Protein AF-A0A9E8A2M7-F1 (afdb_monomer_lite)

Radius of gyration: 14.5 Å; chains: 1; bounding box: 37×36×37 Å

Secondary structure (DSSP, 8-state):
-EEEEHHHHHHHHHHS-TGGGTS----S-TTS---HHHHHHHHHTS-HHHHHHHHHTT-EEETTEEEE-GGGHHHHHHHHHHHHHHHHTT--SSHHHHHT--SHHHIIIIIIHHHHHHHHHHHHHGGGG--

Structure (mmCIF, N/CA/C/O backbone):
data_AF-A0A9E8A2M7-F1
#
_entry.id   AF-A0A9E8A2M7-F1
#
loop_
_atom_site.group_PDB
_atom_site.id
_atom_site.type_symbol
_atom_site.label_atom_id
_atom_site.label_alt_id
_atom_site.label_comp_id
_atom_site.label_asym_id
_atom_site.label_entity_id
_atom_site.label_seq_id
_atom_site.pdbx_PDB_ins_code
_atom_site.Cartn_x
_atom_site.Cartn_y
_atom_site.Cartn_z
_atom_site.occupancy
_atom_site.B_iso_or_equiv
_atom_site.auth_seq_id
_atom_site.auth_comp_id
_atom_site.auth_asym_id
_atom_site.auth_atom_id
_atom_site.pdbx_PDB_model_num
ATOM 1 N N . MET A 1 1 ? 10.379 -9.692 5.056 1.00 87.12 1 MET A N 1
ATOM 2 C CA . MET A 1 1 ? 10.577 -8.309 4.569 1.00 87.12 1 MET A CA 1
ATOM 3 C C . MET A 1 1 ? 11.466 -8.282 3.327 1.00 87.12 1 MET A C 1
ATOM 5 O O . MET A 1 1 ? 12.516 -8.915 3.317 1.00 87.12 1 MET A O 1
ATOM 9 N N . THR A 1 2 ? 11.025 -7.567 2.294 1.00 96.19 2 THR A N 1
ATOM 10 C CA . THR A 1 2 ? 11.632 -7.445 0.962 1.00 96.19 2 THR A CA 1
ATOM 11 C C . THR A 1 2 ? 11.792 -5.966 0.626 1.00 96.19 2 THR A C 1
ATOM 13 O O . THR A 1 2 ? 10.872 -5.186 0.864 1.00 96.19 2 THR A O 1
ATOM 16 N N . PHE A 1 3 ? 12.937 -5.595 0.052 1.00 97.44 3 PHE A N 1
ATOM 17 C CA . PHE A 1 3 ? 13.189 -4.257 -0.481 1.00 97.44 3 PHE A CA 1
ATOM 18 C C . PHE A 1 3 ? 13.299 -4.313 -2.006 1.00 97.44 3 PHE A C 1
ATOM 20 O O . PHE A 1 3 ? 14.011 -5.165 -2.542 1.00 97.44 3 PHE A O 1
ATOM 27 N N . VAL A 1 4 ? 12.617 -3.397 -2.693 1.00 97.75 4 VAL A N 1
ATOM 28 C CA . VAL A 1 4 ? 12.681 -3.244 -4.150 1.00 97.75 4 VAL A CA 1
ATOM 29 C C . VAL A 1 4 ? 13.074 -1.803 -4.494 1.00 97.75 4 VAL A C 1
ATOM 31 O O . VAL A 1 4 ? 12.303 -0.885 -4.203 1.00 97.75 4 VAL A O 1
ATOM 34 N N . PRO A 1 5 ? 14.235 -1.587 -5.142 1.00 97.75 5 PRO A N 1
ATOM 35 C CA . PRO A 1 5 ? 14.656 -0.262 -5.592 1.00 97.75 5 PRO A CA 1
ATOM 36 C C . PRO A 1 5 ? 13.697 0.349 -6.624 1.00 97.75 5 PRO A C 1
ATOM 38 O O . PRO A 1 5 ? 13.129 -0.381 -7.435 1.00 97.75 5 PRO A O 1
ATOM 41 N N . ILE A 1 6 ? 13.592 1.681 -6.685 1.00 96.81 6 ILE A N 1
ATOM 42 C CA . ILE A 1 6 ? 12.702 2.409 -7.622 1.00 96.81 6 ILE A CA 1
ATOM 43 C C . ILE A 1 6 ? 12.851 1.944 -9.079 1.00 96.81 6 ILE A C 1
ATOM 45 O O . ILE A 1 6 ? 11.850 1.740 -9.772 1.00 96.81 6 ILE A O 1
ATOM 49 N N . LEU A 1 7 ? 14.088 1.763 -9.554 1.00 96.75 7 LEU A N 1
ATOM 50 C CA . LEU A 1 7 ? 14.355 1.333 -10.932 1.00 96.75 7 LEU A CA 1
ATOM 51 C C . LEU A 1 7 ? 13.834 -0.084 -11.201 1.00 96.75 7 LEU A C 1
ATOM 53 O O . LEU A 1 7 ? 13.224 -0.334 -12.243 1.00 96.75 7 LEU A O 1
ATOM 57 N N . GLN A 1 8 ? 14.033 -0.993 -10.244 1.00 97.38 8 GLN A N 1
ATOM 58 C CA . GLN A 1 8 ? 13.522 -2.357 -10.335 1.00 97.38 8 GLN A CA 1
ATOM 59 C C . GLN A 1 8 ? 11.994 -2.357 -10.271 1.00 97.38 8 GLN A C 1
ATOM 61 O O . GLN A 1 8 ? 11.356 -2.946 -11.133 1.00 97.38 8 GLN A O 1
ATOM 66 N N . LEU A 1 9 ? 11.405 -1.609 -9.334 1.00 96.44 9 LEU A N 1
ATOM 67 C CA . LEU A 1 9 ? 9.956 -1.499 -9.185 1.00 96.44 9 LEU A CA 1
ATOM 68 C C . LEU A 1 9 ? 9.296 -0.936 -10.450 1.00 96.44 9 LEU A C 1
ATOM 70 O O . LEU A 1 9 ? 8.273 -1.447 -10.891 1.00 96.44 9 LEU A O 1
ATOM 74 N N . THR A 1 10 ? 9.901 0.078 -11.070 1.00 95.56 10 THR A N 1
ATOM 75 C CA . THR A 1 10 ? 9.438 0.633 -12.351 1.00 95.56 10 THR A CA 1
ATOM 76 C C . THR A 1 10 ? 9.500 -0.406 -13.464 1.00 95.56 10 THR A C 1
ATOM 78 O O . THR A 1 10 ? 8.567 -0.522 -14.254 1.00 95.56 10 THR A O 1
ATOM 81 N N . THR A 1 11 ? 10.588 -1.172 -13.525 1.00 95.81 11 THR A N 1
ATOM 82 C CA . THR A 1 11 ? 10.750 -2.243 -14.514 1.00 95.81 11 THR A CA 1
ATOM 83 C C . THR A 1 11 ? 9.694 -3.327 -14.321 1.00 95.81 11 THR A C 1
ATOM 85 O O . THR A 1 11 ? 9.032 -3.706 -15.283 1.00 95.81 11 THR A O 1
ATOM 88 N N . ASP A 1 12 ? 9.481 -3.767 -13.081 1.00 94.94 12 ASP A N 1
ATOM 89 C CA . ASP A 1 12 ? 8.501 -4.797 -12.743 1.00 94.94 12 ASP A CA 1
ATOM 90 C C . ASP A 1 12 ? 7.070 -4.330 -13.036 1.00 94.94 12 ASP A C 1
ATOM 92 O O . ASP A 1 12 ? 6.302 -5.081 -13.635 1.00 94.94 12 ASP A O 1
ATOM 96 N N . ILE A 1 13 ? 6.729 -3.078 -12.705 1.00 93.38 13 ILE A N 1
ATOM 97 C CA . ILE A 1 13 ? 5.437 -2.461 -13.044 1.00 93.38 13 ILE A CA 1
ATOM 98 C C . ILE A 1 13 ? 5.224 -2.444 -14.554 1.00 93.38 13 ILE A C 1
ATOM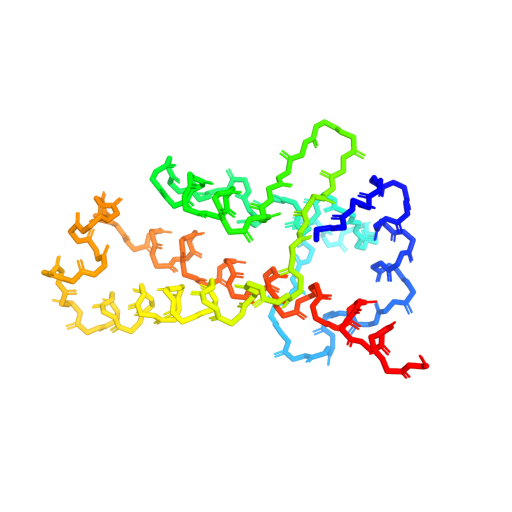 100 O O . ILE A 1 13 ? 4.171 -2.856 -15.016 1.00 93.38 13 ILE A O 1
ATOM 104 N N . ARG A 1 14 ? 6.214 -2.003 -15.335 1.00 91.62 14 ARG A N 1
ATOM 105 C CA . ARG A 1 14 ? 6.095 -1.920 -16.801 1.00 91.62 14 ARG A CA 1
ATOM 106 C C . ARG A 1 14 ? 6.058 -3.286 -17.480 1.00 91.62 14 ARG A C 1
ATOM 108 O O . ARG A 1 14 ? 5.541 -3.394 -18.587 1.00 91.62 14 ARG A O 1
ATOM 115 N N . ALA A 1 15 ? 6.617 -4.309 -16.841 1.00 92.12 15 ALA A N 1
ATOM 116 C CA . ALA A 1 15 ? 6.539 -5.686 -17.311 1.00 92.12 15 ALA A CA 1
ATOM 117 C C . ALA A 1 15 ? 5.167 -6.335 -17.042 1.00 92.12 15 ALA A C 1
ATOM 119 O O . ALA A 1 15 ? 4.887 -7.392 -17.605 1.00 92.12 15 ALA A O 1
ATOM 120 N N . HIS A 1 16 ? 4.320 -5.722 -16.207 1.00 87.75 16 HIS A N 1
ATOM 121 C CA . HIS A 1 16 ? 2.985 -6.213 -15.871 1.00 87.75 16 HIS A CA 1
ATOM 122 C C . HIS A 1 16 ? 1.893 -5.275 -16.392 1.00 87.75 16 HIS A C 1
ATOM 124 O O . HIS A 1 16 ? 2.021 -4.055 -16.380 1.00 87.75 16 HIS A O 1
ATOM 130 N N . ASP A 1 17 ? 0.758 -5.842 -16.790 1.00 83.31 17 ASP A N 1
ATOM 131 C CA . ASP A 1 17 ? -0.405 -5.064 -17.220 1.00 83.31 17 ASP A CA 1
ATOM 132 C C . ASP A 1 17 ? -1.310 -4.709 -16.026 1.00 83.31 17 ASP A C 1
ATOM 134 O O . ASP A 1 17 ? -2.449 -5.165 -15.909 1.00 83.31 17 ASP A O 1
ATOM 138 N N . LEU A 1 18 ? -0.763 -3.939 -15.077 1.00 85.25 18 LEU A N 1
ATOM 139 C CA . LEU A 1 18 ? -1.460 -3.583 -13.834 1.00 85.25 18 LEU A CA 1
ATOM 140 C C . LEU A 1 18 ? -2.811 -2.863 -14.046 1.00 85.25 18 LEU A C 1
ATOM 142 O O . LEU A 1 18 ? -3.745 -3.192 -13.311 1.00 85.25 18 LEU A O 1
ATOM 146 N N . PRO A 1 19 ? -2.984 -1.946 -15.023 1.00 82.12 19 PRO A N 1
ATOM 147 C CA . PRO A 1 19 ? -4.281 -1.312 -15.282 1.00 82.12 19 PRO A CA 1
ATOM 148 C C . PRO A 1 19 ? -5.381 -2.308 -15.643 1.00 82.12 19 PRO A C 1
ATOM 150 O O . PRO A 1 19 ? -6.515 -2.173 -15.187 1.00 82.12 19 PRO A O 1
ATOM 153 N N . ASN A 1 20 ? -5.044 -3.337 -16.424 1.00 82.06 20 ASN A N 1
ATOM 154 C CA . ASN A 1 20 ? -6.008 -4.341 -16.871 1.00 82.06 20 ASN A CA 1
ATOM 155 C C . ASN A 1 20 ? -6.136 -5.526 -15.903 1.00 82.06 20 ASN A C 1
ATOM 157 O O . ASN A 1 20 ? -6.977 -6.399 -16.106 1.00 82.06 20 ASN A O 1
ATOM 161 N N . ALA A 1 21 ? -5.363 -5.548 -14.812 1.00 83.50 21 ALA A N 1
ATOM 162 C CA . ALA A 1 21 ? -5.428 -6.596 -13.795 1.00 83.50 21 ALA A CA 1
ATOM 163 C C . ALA A 1 21 ? -6.668 -6.501 -12.878 1.00 83.50 21 ALA A C 1
ATOM 165 O O . ALA A 1 21 ? -6.816 -7.305 -11.960 1.00 83.50 21 ALA A O 1
ATOM 166 N N . GLY A 1 22 ? -7.551 -5.516 -13.090 1.00 82.81 22 GLY A N 1
ATOM 167 C CA . GLY A 1 22 ? -8.780 -5.342 -12.308 1.00 82.81 22 GLY A CA 1
ATOM 168 C C . GLY A 1 22 ? -8.557 -4.825 -10.883 1.00 82.81 22 GLY A C 1
ATOM 169 O O . GLY A 1 22 ? -9.459 -4.907 -10.057 1.00 82.81 22 GLY A O 1
ATOM 170 N N . ILE A 1 23 ? -7.367 -4.292 -10.586 1.00 84.75 23 ILE A N 1
ATOM 171 C CA . ILE A 1 23 ? -6.982 -3.829 -9.241 1.00 84.75 23 ILE A CA 1
ATOM 172 C C . ILE A 1 23 ? -7.188 -2.326 -9.015 1.00 84.75 23 ILE A C 1
ATOM 174 O O . ILE A 1 23 ? -6.860 -1.834 -7.943 1.00 84.75 23 ILE A O 1
ATOM 178 N N . GLY A 1 24 ? -7.668 -1.585 -10.019 1.00 85.06 24 GLY A N 1
ATOM 179 C CA . GLY A 1 24 ? -7.861 -0.132 -9.921 1.00 85.06 24 GLY A CA 1
ATOM 180 C C . GLY A 1 24 ? -6.560 0.677 -9.846 1.00 85.06 24 GLY A C 1
ATOM 181 O O . GLY A 1 24 ? -6.551 1.762 -9.273 1.00 85.06 24 GLY A O 1
ATOM 182 N N . PHE A 1 25 ? -5.459 0.153 -10.395 1.00 87.06 25 PHE A N 1
ATOM 183 C CA . PHE A 1 25 ? -4.178 0.854 -10.462 1.00 87.06 25 PHE A CA 1
ATOM 184 C C . PHE A 1 25 ? -4.148 1.790 -11.672 1.00 87.06 25 PHE A C 1
ATOM 186 O O . PHE A 1 25 ? -4.126 1.325 -12.813 1.00 87.06 25 PHE A O 1
ATOM 193 N N . PHE A 1 26 ? -4.135 3.101 -11.425 1.00 82.56 26 PHE A N 1
ATOM 194 C CA . PHE A 1 26 ? -4.176 4.118 -12.474 1.00 82.56 26 PHE A CA 1
ATOM 195 C C . PHE A 1 26 ? -2.927 5.006 -12.455 1.00 82.56 26 PHE A C 1
ATOM 197 O O . PHE A 1 26 ? -2.426 5.340 -11.380 1.00 82.56 26 PHE A O 1
ATOM 204 N N . PRO A 1 27 ? -2.424 5.424 -13.631 1.00 82.94 27 PRO A N 1
ATOM 205 C CA . PRO A 1 27 ? -1.310 6.358 -13.701 1.00 82.94 27 PRO A CA 1
ATOM 206 C C . PRO A 1 27 ? -1.712 7.722 -13.134 1.00 82.94 27 PRO A C 1
ATOM 208 O O . PRO A 1 27 ? -2.829 8.189 -13.356 1.00 82.94 27 PRO A O 1
ATOM 211 N N . GLN A 1 28 ? -0.771 8.412 -12.488 1.00 82.81 28 GLN A N 1
ATOM 212 C CA . GLN A 1 28 ? -0.963 9.815 -12.108 1.00 82.81 28 GLN A CA 1
ATOM 213 C C . GLN A 1 28 ? -1.002 10.751 -13.326 1.00 82.81 28 GLN A C 1
ATOM 215 O O . GLN A 1 28 ? -1.561 11.842 -13.246 1.00 82.81 28 GLN A O 1
ATOM 220 N N . ALA A 1 29 ? -0.397 10.344 -14.445 1.00 84.06 29 ALA A N 1
ATOM 221 C CA . ALA A 1 29 ? -0.358 11.113 -15.682 1.00 84.06 29 ALA A CA 1
ATOM 222 C C . ALA A 1 29 ? -0.550 10.184 -16.889 1.00 84.06 29 ALA A C 1
ATOM 224 O O . ALA A 1 29 ? 0.138 9.174 -17.024 1.00 84.06 29 ALA A O 1
ATOM 225 N N . THR A 1 30 ? -1.512 10.507 -17.752 1.00 82.44 30 THR A N 1
ATOM 226 C CA . THR A 1 30 ? -1.943 9.653 -18.874 1.00 82.44 30 THR A CA 1
ATOM 227 C C . THR A 1 30 ? -1.049 9.756 -20.110 1.00 82.44 30 THR A C 1
ATOM 229 O O . THR A 1 30 ? -1.225 8.997 -21.060 1.00 82.44 30 THR A O 1
ATOM 232 N N . ASP A 1 31 ? -0.093 10.681 -20.107 1.00 87.50 31 ASP A N 1
ATOM 233 C CA . ASP A 1 31 ? 0.849 10.957 -21.191 1.00 87.50 31 ASP A CA 1
ATOM 234 C C . ASP A 1 31 ? 2.211 10.268 -21.007 1.00 87.50 31 ASP A C 1
ATOM 236 O O . ASP A 1 31 ? 3.097 10.410 -21.853 1.00 87.50 31 ASP A O 1
ATOM 240 N N . ARG A 1 32 ? 2.381 9.480 -19.937 1.00 84.50 32 ARG A N 1
ATOM 241 C CA . ARG A 1 32 ? 3.591 8.693 -19.676 1.00 84.50 32 ARG A CA 1
ATOM 242 C C . ARG A 1 32 ? 3.274 7.237 -19.320 1.00 84.50 32 ARG A C 1
ATOM 244 O O . ARG A 1 32 ? 2.171 6.936 -18.867 1.00 84.50 32 ARG A O 1
ATOM 251 N N . PRO A 1 33 ? 4.241 6.316 -19.486 1.00 86.69 33 PRO A N 1
ATOM 252 C CA . PRO A 1 33 ? 4.110 4.959 -18.971 1.00 86.69 33 PRO A CA 1
ATOM 253 C C . PRO A 1 33 ? 3.943 4.939 -17.448 1.00 86.69 33 PRO A C 1
ATOM 255 O O . PRO A 1 33 ? 4.386 5.855 -16.750 1.00 86.69 33 PRO A O 1
ATOM 258 N N . LEU A 1 34 ? 3.379 3.843 -16.939 1.00 89.94 34 LEU A N 1
ATOM 259 C CA . LEU A 1 34 ? 3.363 3.564 -15.507 1.00 89.94 34 LEU A CA 1
ATOM 260 C C . LEU A 1 34 ? 4.776 3.397 -14.948 1.00 89.94 34 LEU A C 1
ATOM 262 O O . LEU A 1 34 ? 5.667 2.827 -15.589 1.00 89.94 34 LEU A O 1
ATOM 266 N N . GLU A 1 35 ? 4.963 3.885 -13.729 1.00 92.81 35 GLU A N 1
ATOM 267 C CA . GLU A 1 35 ? 6.235 3.880 -13.022 1.00 92.81 35 GLU A CA 1
ATOM 268 C C . GLU A 1 35 ? 6.047 3.607 -11.532 1.00 92.81 35 GLU A C 1
ATOM 270 O O . GLU A 1 35 ? 4.939 3.658 -10.996 1.00 92.81 35 GLU A O 1
ATOM 275 N N . ALA A 1 36 ? 7.159 3.362 -10.834 1.00 93.31 36 ALA A N 1
ATOM 276 C CA . ALA A 1 36 ? 7.162 3.216 -9.382 1.00 93.31 36 ALA A CA 1
ATOM 277 C C . ALA A 1 36 ? 6.447 4.379 -8.682 1.00 93.31 36 ALA A C 1
ATOM 279 O O . ALA A 1 36 ? 5.673 4.144 -7.761 1.00 93.31 36 ALA A O 1
ATOM 280 N N . ALA A 1 37 ? 6.653 5.617 -9.145 1.00 92.31 37 ALA A N 1
ATOM 281 C CA . ALA A 1 37 ? 6.050 6.805 -8.549 1.00 92.31 37 ALA A CA 1
ATOM 282 C C . ALA A 1 37 ? 4.512 6.739 -8.479 1.00 92.31 37 ALA A C 1
ATOM 284 O O . ALA A 1 37 ? 3.936 7.248 -7.523 1.00 92.31 37 ALA A O 1
ATOM 285 N N . ASP A 1 38 ? 3.847 6.080 -9.435 1.00 92.62 38 ASP A N 1
ATOM 286 C CA . ASP A 1 38 ? 2.389 5.897 -9.424 1.00 92.62 38 ASP A CA 1
ATOM 287 C C . ASP A 1 38 ? 1.936 5.032 -8.242 1.00 92.62 38 ASP A C 1
ATOM 289 O O . ASP A 1 38 ? 0.992 5.380 -7.538 1.00 92.62 38 ASP A O 1
ATOM 293 N N . LEU A 1 39 ? 2.669 3.953 -7.956 1.00 93.38 39 LEU A N 1
ATOM 294 C CA . LEU A 1 39 ? 2.406 3.085 -6.807 1.00 93.38 39 LEU A CA 1
ATOM 295 C C . LEU A 1 39 ? 2.796 3.730 -5.479 1.00 93.38 39 LEU A C 1
ATOM 297 O O . LEU A 1 39 ? 2.053 3.632 -4.504 1.00 93.38 39 LEU A O 1
ATOM 301 N N . LEU A 1 40 ? 3.954 4.388 -5.429 1.00 93.94 40 LEU A N 1
ATOM 302 C CA . LEU A 1 40 ? 4.442 5.014 -4.201 1.00 93.94 40 LEU A CA 1
ATOM 303 C C . LEU A 1 40 ? 3.545 6.177 -3.760 1.00 93.94 40 LEU A C 1
ATOM 305 O O . LEU A 1 40 ? 3.398 6.406 -2.563 1.00 93.94 40 LEU A O 1
ATOM 309 N N . PHE A 1 41 ? 2.903 6.866 -4.705 1.00 92.50 41 PHE A N 1
ATOM 310 C CA . PHE A 1 41 ? 1.949 7.931 -4.408 1.00 92.50 41 PHE A CA 1
ATOM 311 C C . PHE A 1 41 ? 0.751 7.449 -3.590 1.00 92.50 41 PHE A C 1
ATOM 313 O O . PHE A 1 41 ? 0.390 8.103 -2.617 1.00 92.50 41 PHE A O 1
ATOM 320 N N . TYR A 1 42 ? 0.192 6.277 -3.905 1.00 91.56 42 TYR A N 1
ATOM 321 C CA . TYR A 1 42 ? -0.917 5.709 -3.132 1.00 91.56 42 TYR A CA 1
ATOM 322 C C . TYR A 1 42 ? -0.570 5.497 -1.657 1.00 91.56 42 TYR A C 1
ATOM 324 O O . TYR A 1 42 ? -1.405 5.728 -0.790 1.00 91.56 42 TYR A O 1
ATOM 332 N N . LEU A 1 43 ? 0.673 5.113 -1.364 1.00 93.44 43 LEU A N 1
ATOM 333 C CA . LEU A 1 43 ? 1.148 4.933 0.009 1.00 93.44 43 LEU A CA 1
ATOM 334 C C . LEU A 1 43 ? 1.530 6.258 0.681 1.00 93.44 43 LEU A C 1
ATOM 336 O O . LEU A 1 43 ? 1.444 6.372 1.899 1.00 93.44 43 LEU A O 1
ATOM 340 N N . GLY A 1 44 ? 1.952 7.255 -0.100 1.00 91.25 44 GLY A N 1
ATOM 341 C CA . GLY A 1 44 ? 2.368 8.567 0.399 1.00 91.25 44 GLY A CA 1
ATOM 342 C C . GLY A 1 44 ? 1.224 9.462 0.883 1.00 91.25 44 GLY A C 1
ATOM 343 O O . GLY A 1 44 ? 1.493 10.466 1.534 1.00 91.25 44 GLY A O 1
ATOM 344 N N . LEU A 1 45 ? -0.028 9.113 0.576 1.00 91.81 45 LEU A N 1
ATOM 345 C CA . LEU A 1 45 ? -1.215 9.868 0.991 1.00 91.81 45 LEU A CA 1
ATOM 346 C C . LEU A 1 45 ? -1.862 9.360 2.283 1.00 91.81 45 LEU A C 1
ATOM 348 O O . LEU A 1 45 ? -2.795 9.992 2.778 1.00 91.81 45 LEU A O 1
ATOM 352 N N . ALA A 1 46 ? -1.399 8.231 2.820 1.00 93.38 46 ALA A N 1
ATOM 353 C CA . ALA A 1 46 ? -1.916 7.693 4.069 1.00 93.38 46 ALA A CA 1
ATOM 354 C C . ALA A 1 46 ? -1.724 8.693 5.224 1.00 93.38 46 ALA A C 1
ATOM 356 O O . ALA A 1 46 ? -0.708 9.389 5.301 1.00 93.38 46 ALA A O 1
ATOM 357 N N . SER A 1 47 ? -2.689 8.739 6.144 1.00 94.06 47 SER A N 1
ATOM 358 C CA . SER A 1 47 ? -2.572 9.504 7.385 1.00 94.06 47 SER A CA 1
ATOM 359 C C . SER A 1 47 ? -1.365 9.030 8.196 1.00 94.06 47 SER A C 1
ATOM 361 O O . SER A 1 47 ? -0.900 7.901 8.039 1.00 94.06 47 SER A O 1
ATOM 363 N N . GLU A 1 48 ? -0.864 9.867 9.104 1.00 94.19 48 GLU A N 1
ATOM 364 C CA . GLU A 1 48 ? 0.316 9.542 9.919 1.00 94.19 48 GLU A CA 1
ATOM 365 C C . GLU A 1 48 ? 0.157 8.207 10.667 1.00 94.19 48 GLU A C 1
ATOM 367 O O . GLU A 1 48 ? 1.015 7.329 10.569 1.00 94.19 48 GLU A O 1
ATOM 372 N N . LYS A 1 49 ? -0.990 8.000 11.328 1.00 96.88 49 LYS A N 1
ATOM 373 C CA . LYS A 1 49 ? -1.276 6.752 12.050 1.00 96.88 49 LYS A CA 1
ATOM 374 C C . LYS A 1 49 ? -1.362 5.541 11.120 1.00 96.88 49 LYS A C 1
ATOM 376 O O . LYS A 1 49 ? -0.895 4.462 11.483 1.00 96.88 49 LYS A O 1
ATOM 381 N N . MET A 1 50 ? -1.947 5.700 9.930 1.00 97.12 50 MET A N 1
ATOM 382 C CA . MET A 1 50 ? -1.994 4.620 8.945 1.00 97.12 50 MET A CA 1
ATOM 383 C C . MET A 1 50 ? -0.586 4.312 8.432 1.00 97.12 50 MET A C 1
ATOM 385 O O . MET A 1 50 ? -0.181 3.156 8.427 1.00 97.12 50 MET A O 1
ATOM 389 N N . ALA A 1 51 ? 0.210 5.325 8.090 1.00 96.94 51 ALA A N 1
ATOM 390 C CA . ALA A 1 51 ? 1.594 5.153 7.659 1.00 96.94 51 ALA A CA 1
ATOM 391 C C . ALA A 1 51 ? 2.454 4.435 8.718 1.00 96.94 51 ALA A C 1
ATOM 393 O O . ALA A 1 51 ? 3.269 3.575 8.371 1.00 96.94 51 ALA A O 1
ATOM 394 N N . ASP A 1 52 ? 2.248 4.729 10.004 1.00 97.81 52 ASP A N 1
ATOM 395 C CA . ASP A 1 52 ? 2.908 4.027 11.108 1.00 97.81 52 ASP A CA 1
ATOM 396 C C . ASP A 1 52 ? 2.488 2.558 11.204 1.00 97.81 52 ASP A C 1
ATOM 398 O O . ASP A 1 52 ? 3.345 1.680 11.365 1.00 97.81 52 ASP A O 1
ATOM 402 N N . PHE A 1 53 ? 1.195 2.268 11.048 1.00 98.06 53 PHE A N 1
ATOM 403 C CA . PHE A 1 53 ? 0.693 0.898 10.958 1.00 98.06 53 PHE A CA 1
ATOM 404 C C . PHE A 1 53 ? 1.300 0.152 9.763 1.00 98.06 53 PHE A C 1
ATOM 406 O O . PHE A 1 53 ? 1.874 -0.923 9.945 1.00 98.06 53 PHE A O 1
ATOM 413 N N . LEU A 1 54 ? 1.270 0.736 8.562 1.00 98.19 54 LEU A N 1
ATOM 414 C CA . LEU A 1 54 ? 1.857 0.136 7.362 1.00 98.19 54 LEU A CA 1
ATOM 415 C C . LEU A 1 54 ? 3.342 -0.180 7.584 1.00 98.19 54 LEU A C 1
ATOM 417 O O . LEU A 1 54 ? 3.776 -1.309 7.344 1.00 98.19 54 LEU A O 1
ATOM 421 N N . ARG A 1 55 ? 4.105 0.771 8.142 1.00 97.88 55 ARG A N 1
ATOM 422 C CA . ARG A 1 55 ? 5.531 0.591 8.449 1.00 97.88 55 ARG A CA 1
ATOM 423 C C . ARG A 1 55 ? 5.760 -0.536 9.453 1.00 97.88 55 ARG A C 1
ATOM 425 O O . ARG A 1 55 ? 6.646 -1.362 9.233 1.00 97.88 55 ARG A O 1
ATOM 432 N N . LYS A 1 56 ? 4.960 -0.606 10.523 1.00 97.88 56 LYS A N 1
ATOM 433 C CA . LYS A 1 56 ? 5.011 -1.688 11.522 1.00 97.88 56 LYS A CA 1
ATOM 434 C C . LYS A 1 56 ? 4.749 -3.061 10.894 1.00 97.88 56 LYS A C 1
ATOM 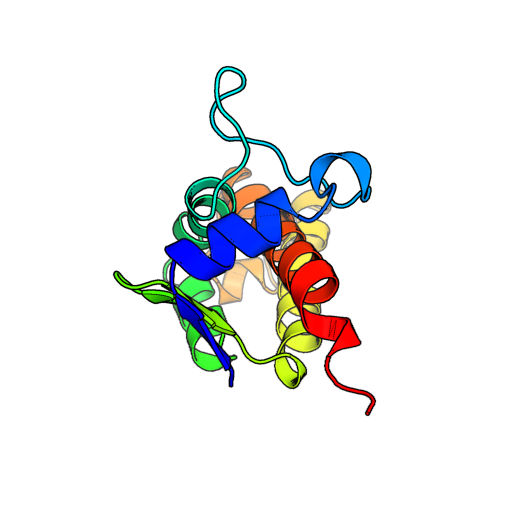436 O O . LYS A 1 56 ? 5.353 -4.043 11.314 1.00 97.88 56 LYS A O 1
ATOM 441 N N . HIS A 1 57 ? 3.904 -3.112 9.867 1.00 98.12 57 HIS A N 1
ATOM 442 C CA . HIS A 1 57 ? 3.607 -4.308 9.077 1.00 98.12 57 HIS A CA 1
ATOM 443 C C . HIS A 1 57 ? 4.513 -4.468 7.840 1.00 98.12 57 HIS A C 1
ATOM 445 O O . HIS A 1 57 ? 4.238 -5.263 6.945 1.00 98.12 57 HIS A O 1
ATOM 451 N N . GLY A 1 58 ? 5.637 -3.749 7.797 1.00 97.25 58 GLY A N 1
ATOM 452 C CA . GLY A 1 58 ? 6.685 -3.915 6.795 1.00 97.25 58 GLY A CA 1
ATOM 453 C C . GLY A 1 58 ? 6.453 -3.171 5.483 1.00 97.25 58 GLY A C 1
ATOM 454 O O . GLY A 1 58 ? 7.366 -3.166 4.665 1.00 97.25 58 GLY A O 1
ATOM 455 N N . LEU A 1 59 ? 5.309 -2.508 5.285 1.00 98.19 59 LEU A N 1
ATOM 456 C CA . LEU A 1 59 ? 4.985 -1.744 4.079 1.00 98.19 59 LEU A CA 1
ATOM 457 C C . LEU A 1 59 ? 5.327 -0.261 4.251 1.00 98.19 59 LEU A C 1
ATOM 459 O O . LEU A 1 59 ? 4.635 0.465 4.954 1.00 98.19 59 LEU A O 1
ATOM 463 N N . HIS A 1 60 ? 6.392 0.211 3.610 1.00 96.56 60 HIS A N 1
ATOM 464 C CA . HIS A 1 60 ? 6.741 1.633 3.644 1.00 96.56 60 HIS A CA 1
ATOM 465 C C . HIS A 1 60 ? 7.641 2.046 2.482 1.00 96.56 60 HIS A C 1
ATOM 467 O O . HIS A 1 60 ? 8.462 1.273 1.982 1.00 96.56 60 HIS A O 1
ATOM 473 N N . VAL A 1 61 ? 7.496 3.307 2.086 1.00 94.88 61 VAL A N 1
ATOM 474 C CA . VAL A 1 61 ? 8.304 3.947 1.048 1.00 94.88 61 VAL A CA 1
ATOM 475 C C . VAL A 1 61 ? 9.561 4.552 1.672 1.00 94.88 61 VAL A C 1
ATOM 477 O O . VAL A 1 61 ? 9.506 5.146 2.750 1.00 94.88 61 VAL A O 1
ATOM 480 N N . THR A 1 62 ? 10.695 4.414 0.994 1.00 93.12 62 THR A N 1
ATOM 481 C CA . THR A 1 62 ? 11.938 5.139 1.285 1.00 93.12 62 THR A CA 1
ATOM 482 C C . THR A 1 62 ? 12.347 5.959 0.066 1.00 93.12 62 THR A C 1
ATOM 484 O O . THR A 1 62 ? 11.763 5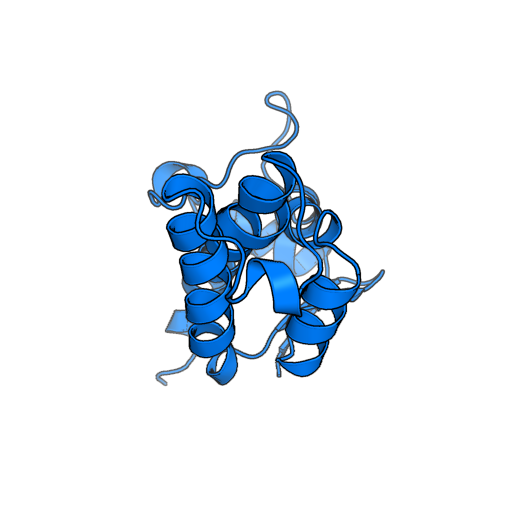.826 -1.009 1.00 93.12 62 THR A O 1
ATOM 487 N N . PHE A 1 63 ? 13.378 6.795 0.213 1.00 90.44 63 PHE A N 1
ATOM 488 C CA . PHE A 1 63 ? 13.955 7.523 -0.920 1.00 90.44 63 PHE A CA 1
ATOM 489 C C . PHE A 1 63 ? 14.420 6.583 -2.048 1.00 90.44 63 PHE A C 1
ATOM 491 O O . PHE A 1 63 ? 14.322 6.932 -3.220 1.00 90.44 63 PHE A O 1
ATOM 498 N N . ASP A 1 64 ? 14.871 5.376 -1.698 1.00 94.00 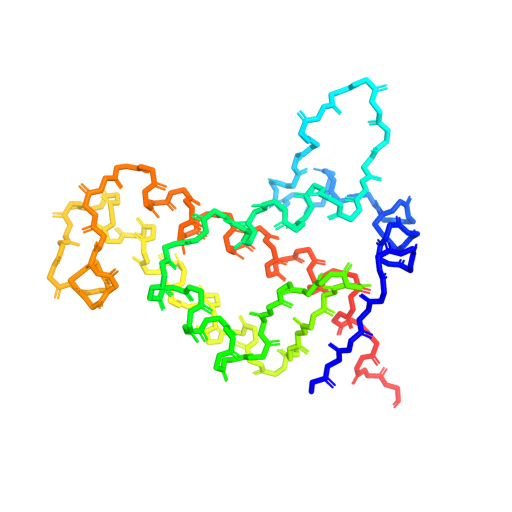64 ASP A N 1
ATOM 499 C CA . ASP A 1 64 ? 15.474 4.434 -2.642 1.00 94.00 64 ASP A CA 1
ATOM 500 C C . ASP A 1 64 ? 14.489 3.397 -3.203 1.00 94.00 64 ASP A C 1
ATOM 502 O O . ASP A 1 64 ? 14.815 2.709 -4.177 1.00 94.00 64 ASP A O 1
ATOM 506 N N . GLY A 1 65 ? 13.292 3.247 -2.622 1.00 95.50 65 GLY A N 1
ATOM 507 C CA . GLY A 1 65 ? 12.345 2.230 -3.075 1.00 95.50 65 GLY A CA 1
ATOM 508 C C . GLY A 1 65 ? 11.221 1.881 -2.109 1.00 95.50 65 GLY A C 1
ATOM 509 O O . GLY A 1 65 ? 10.792 2.683 -1.282 1.00 95.50 65 GLY A O 1
ATOM 510 N N . LEU A 1 66 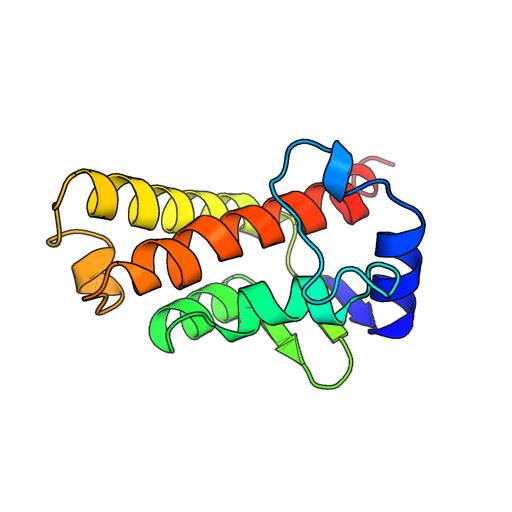? 10.725 0.655 -2.254 1.00 97.94 66 LEU A N 1
ATOM 511 C CA . LEU A 1 66 ? 9.596 0.121 -1.503 1.00 97.94 66 LEU A CA 1
ATOM 512 C C . LEU A 1 66 ? 10.048 -1.041 -0.623 1.00 97.94 66 LEU A C 1
ATOM 514 O O . LEU A 1 66 ? 10.643 -2.003 -1.112 1.00 97.94 66 LEU A O 1
ATOM 518 N N . ASN A 1 67 ? 9.709 -0.972 0.659 1.00 98.06 67 ASN A N 1
ATOM 519 C CA . ASN A 1 67 ? 9.770 -2.107 1.567 1.00 98.06 67 ASN A CA 1
ATOM 520 C C . ASN A 1 67 ? 8.373 -2.705 1.717 1.00 98.06 67 ASN A C 1
ATOM 522 O O . ASN A 1 67 ? 7.398 -1.961 1.823 1.00 98.06 67 ASN A O 1
ATOM 526 N N . PHE A 1 68 ? 8.279 -4.032 1.731 1.00 98.19 68 PHE A N 1
ATOM 527 C CA . PHE A 1 68 ? 7.047 -4.757 2.046 1.00 98.19 68 PHE A CA 1
ATOM 528 C C . PHE A 1 68 ? 7.343 -6.102 2.714 1.00 98.19 68 PHE A C 1
ATOM 530 O O . PHE A 1 68 ? 8.428 -6.670 2.575 1.00 98.19 68 PHE A O 1
ATOM 537 N N . ASP A 1 69 ? 6.358 -6.658 3.414 1.00 97.56 69 ASP A N 1
ATOM 538 C CA . ASP A 1 69 ? 6.383 -8.046 3.869 1.00 97.56 69 ASP A CA 1
ATOM 539 C C . ASP A 1 69 ? 5.152 -8.788 3.342 1.00 97.56 69 ASP A C 1
ATOM 541 O O . ASP A 1 69 ? 4.024 -8.483 3.726 1.00 97.56 69 ASP A O 1
ATOM 545 N N . LEU A 1 70 ? 5.367 -9.765 2.451 1.00 96.25 70 LEU A N 1
ATOM 546 C CA . LEU A 1 70 ? 4.286 -10.539 1.830 1.00 96.25 70 LEU A CA 1
ATOM 547 C C . LEU A 1 70 ? 3.397 -11.240 2.865 1.00 96.25 70 LEU A C 1
ATOM 549 O O . LEU A 1 70 ? 2.190 -11.330 2.653 1.00 96.25 70 LEU A O 1
ATOM 553 N N . ALA A 1 71 ? 3.966 -11.689 3.989 1.00 96.31 71 ALA A N 1
ATOM 554 C CA . ALA A 1 71 ? 3.218 -12.372 5.041 1.00 96.31 71 ALA A CA 1
ATOM 555 C C . ALA A 1 71 ? 2.319 -11.422 5.851 1.00 96.31 71 ALA A C 1
ATOM 557 O O . ALA A 1 71 ? 1.423 -11.878 6.555 1.00 96.31 71 ALA A O 1
ATOM 558 N N . GLN A 1 72 ? 2.549 -10.109 5.764 1.00 97.88 72 GLN A N 1
ATOM 559 C CA . GLN A 1 72 ? 1.779 -9.087 6.479 1.00 97.88 72 GLN A CA 1
ATOM 560 C C . GLN A 1 72 ? 0.717 -8.412 5.603 1.00 97.88 72 GLN A C 1
ATOM 562 O O . GLN A 1 72 ? -0.132 -7.686 6.119 1.00 97.88 72 GLN A O 1
ATOM 567 N N . LEU A 1 73 ? 0.725 -8.655 4.287 1.00 96.94 73 LEU A N 1
ATOM 568 C CA . LEU A 1 73 ? -0.187 -7.981 3.361 1.00 96.94 73 LEU A CA 1
ATOM 569 C C . LEU A 1 73 ? -1.667 -8.284 3.625 1.00 96.94 73 LEU A C 1
ATOM 571 O O . LEU A 1 73 ? -2.499 -7.433 3.328 1.00 96.94 73 LEU A O 1
ATOM 575 N N . ASP A 1 74 ? -2.013 -9.453 4.176 1.00 97.44 74 ASP A N 1
ATOM 576 C CA . ASP A 1 74 ? -3.403 -9.747 4.561 1.00 97.44 74 ASP A CA 1
ATOM 577 C C . ASP A 1 74 ? -3.858 -8.902 5.753 1.00 97.44 74 ASP A C 1
ATOM 579 O O . ASP A 1 74 ? -4.921 -8.296 5.686 1.00 97.44 74 ASP A O 1
ATOM 583 N N . ALA A 1 75 ? -3.017 -8.738 6.779 1.00 98.00 75 ALA A N 1
ATOM 584 C CA . ALA A 1 75 ? -3.338 -7.869 7.913 1.00 98.00 75 ALA A CA 1
ATOM 585 C C . ALA A 1 75 ? -3.539 -6.407 7.476 1.00 98.00 75 ALA A C 1
ATOM 587 O O . ALA A 1 75 ? -4.458 -5.734 7.939 1.00 98.00 75 ALA A O 1
ATOM 588 N N . ILE A 1 76 ? -2.708 -5.927 6.543 1.00 98.38 76 ILE A N 1
ATOM 589 C CA . ILE A 1 76 ? -2.854 -4.585 5.965 1.00 98.38 76 ILE A CA 1
ATOM 590 C C . ILE A 1 76 ? -4.158 -4.472 5.171 1.00 98.38 76 ILE A C 1
ATOM 592 O O . ILE A 1 76 ? -4.901 -3.503 5.331 1.00 98.38 76 ILE A O 1
ATOM 596 N N . LYS A 1 77 ? -4.446 -5.466 4.323 1.00 98.12 77 LYS A N 1
ATOM 597 C CA . LYS A 1 77 ? -5.667 -5.513 3.516 1.00 98.12 77 LYS A CA 1
ATOM 598 C C . LYS A 1 77 ? -6.916 -5.472 4.393 1.00 98.12 77 LYS A C 1
ATOM 600 O O . LYS A 1 77 ? -7.839 -4.732 4.068 1.00 98.12 77 LYS A O 1
ATOM 605 N N . ASP A 1 78 ? -6.943 -6.233 5.482 1.00 98.31 78 ASP A N 1
ATOM 606 C CA . ASP A 1 78 ? -8.103 -6.318 6.368 1.00 98.31 78 ASP A CA 1
ATOM 607 C C . ASP A 1 78 ? -8.411 -4.970 7.030 1.00 98.31 78 ASP A C 1
ATOM 609 O O . ASP A 1 78 ? -9.565 -4.540 7.048 1.00 98.31 78 ASP A O 1
ATOM 613 N N . VAL A 1 79 ? -7.388 -4.254 7.512 1.00 98.31 79 VAL A N 1
ATOM 614 C CA . VAL A 1 79 ? -7.570 -2.911 8.088 1.00 98.31 79 VAL A CA 1
ATOM 615 C C . VAL A 1 79 ? -8.031 -1.914 7.026 1.00 98.31 79 VAL A C 1
ATOM 617 O O . VAL A 1 79 ? -9.014 -1.208 7.240 1.00 98.31 79 VAL A O 1
ATOM 620 N N . ALA A 1 80 ? -7.385 -1.884 5.858 1.00 98.12 80 ALA A N 1
ATOM 621 C CA . ALA A 1 80 ? -7.761 -0.972 4.779 1.00 98.12 80 ALA A CA 1
ATOM 622 C C . ALA A 1 80 ? -9.188 -1.237 4.255 1.00 98.12 80 ALA A C 1
ATOM 624 O O . ALA A 1 80 ? -9.935 -0.301 3.975 1.00 98.12 80 ALA A O 1
ATOM 625 N N . ALA A 1 81 ? -9.607 -2.505 4.178 1.00 98.25 81 ALA A N 1
ATOM 626 C CA . ALA A 1 81 ? -10.972 -2.879 3.811 1.00 98.25 81 ALA A CA 1
ATOM 627 C C . ALA A 1 81 ? -11.997 -2.418 4.854 1.00 98.25 81 ALA A C 1
ATOM 629 O O . ALA A 1 81 ? -13.070 -1.942 4.486 1.00 98.25 81 ALA A O 1
ATOM 630 N N . ARG A 1 82 ? -11.661 -2.509 6.147 1.00 98.06 82 ARG A N 1
ATOM 631 C CA . ARG A 1 82 ? -12.508 -1.973 7.219 1.00 98.06 82 ARG A CA 1
ATOM 632 C C . ARG A 1 82 ? -12.639 -0.459 7.144 1.00 98.06 82 ARG A C 1
ATOM 634 O O . ARG A 1 82 ? -13.748 0.023 7.314 1.00 98.06 82 ARG A O 1
ATOM 641 N N . VAL A 1 83 ? -11.568 0.273 6.822 1.00 97.81 83 VAL A N 1
ATOM 642 C CA . VAL A 1 83 ? -11.642 1.734 6.625 1.00 97.81 83 VAL A CA 1
ATOM 643 C C . VAL A 1 83 ? -12.686 2.076 5.562 1.00 97.81 83 VAL A C 1
ATOM 645 O O . VAL A 1 83 ? -13.529 2.939 5.796 1.00 97.81 83 VAL A O 1
ATOM 648 N N . VAL A 1 84 ? -12.675 1.372 4.425 1.00 97.75 84 VAL A N 1
ATOM 649 C CA . VAL A 1 84 ? -13.670 1.586 3.363 1.00 97.75 84 VAL A CA 1
ATOM 650 C C . VAL A 1 84 ? -15.078 1.238 3.845 1.00 97.75 84 VAL A C 1
ATOM 652 O O . VAL A 1 84 ? -15.968 2.078 3.763 1.00 97.75 84 VAL A O 1
ATOM 655 N N . ALA A 1 85 ? -15.271 0.036 4.392 1.00 97.62 85 ALA A N 1
ATOM 656 C CA . ALA A 1 85 ? -16.591 -0.446 4.795 1.00 97.62 85 ALA A CA 1
ATOM 657 C C . ALA A 1 85 ? -17.237 0.418 5.893 1.00 97.62 85 ALA A C 1
ATOM 659 O O . ALA A 1 85 ? -18.416 0.753 5.804 1.00 97.62 85 ALA A O 1
ATOM 660 N N . GLU A 1 86 ? -16.466 0.795 6.914 1.00 97.31 86 GLU A N 1
ATOM 661 C CA . GLU A 1 86 ? -16.917 1.667 8.002 1.00 97.31 86 GLU A CA 1
ATOM 662 C C . GLU A 1 86 ? -17.242 3.081 7.481 1.00 97.31 86 GLU A C 1
ATOM 664 O O . GLU A 1 86 ? -18.274 3.650 7.839 1.00 97.31 86 GLU A O 1
ATOM 669 N N . GLY A 1 87 ? -16.433 3.609 6.553 1.00 95.69 87 GLY A N 1
ATOM 670 C CA . GLY A 1 87 ? -16.658 4.918 5.936 1.00 95.69 87 GLY A CA 1
ATOM 671 C C . GLY A 1 87 ? -17.926 4.972 5.083 1.00 95.69 87 GLY A C 1
ATOM 672 O O . GLY A 1 87 ? -18.750 5.867 5.255 1.00 95.69 87 GLY A O 1
ATOM 673 N N . GLU A 1 88 ? -18.136 3.977 4.218 1.00 94.62 88 GLU A N 1
ATOM 674 C CA . GLU A 1 88 ? -19.346 3.857 3.389 1.00 94.62 88 GLU A CA 1
ATOM 675 C C . GLU A 1 88 ? -20.621 3.674 4.231 1.00 94.62 88 GLU A C 1
ATOM 677 O O . GLU A 1 88 ? -21.703 4.124 3.845 1.00 94.62 88 GLU A O 1
ATOM 682 N N . ALA A 1 89 ? -20.500 3.038 5.399 1.00 95.31 89 ALA A N 1
ATOM 683 C CA . ALA A 1 89 ? -21.594 2.842 6.344 1.00 95.31 89 ALA A CA 1
ATOM 684 C C . ALA A 1 89 ? -21.820 4.034 7.297 1.00 95.31 89 ALA A C 1
ATOM 686 O O . ALA A 1 89 ? -22.775 4.001 8.077 1.00 95.31 89 ALA A O 1
ATOM 687 N N . HIS A 1 90 ? -20.975 5.072 7.249 1.00 93.12 90 HIS A N 1
ATOM 688 C CA . HIS A 1 90 ? -20.925 6.167 8.226 1.00 93.12 90 HIS A CA 1
ATOM 689 C C . HIS A 1 90 ? -20.803 5.681 9.688 1.00 93.12 90 HIS A C 1
ATOM 691 O O . HIS A 1 90 ? -21.426 6.234 10.599 1.00 93.12 90 HIS A O 1
ATOM 697 N N . GLN A 1 91 ? -20.024 4.620 9.914 1.00 93.25 91 GLN A N 1
ATOM 698 C CA . GLN A 1 91 ? -19.722 4.051 11.230 1.00 93.25 91 GLN A CA 1
ATOM 699 C C . GLN A 1 91 ? -18.299 4.443 11.629 1.00 93.25 91 GLN A C 1
ATOM 701 O O . GLN A 1 91 ? -17.343 3.934 11.063 1.00 93.25 91 GLN A O 1
ATOM 706 N N . PHE A 1 92 ? -18.145 5.370 12.576 1.00 93.06 92 PHE A N 1
ATOM 707 C CA . PHE A 1 92 ? -16.845 6.000 12.852 1.00 93.06 92 PHE A CA 1
ATOM 708 C C . PHE A 1 92 ? -16.203 5.608 14.191 1.00 93.06 92 PHE A C 1
ATOM 710 O O . PHE A 1 92 ? -15.172 6.162 14.556 1.00 93.06 92 PHE A O 1
ATOM 717 N N . ASP A 1 93 ? -16.789 4.657 14.914 1.00 93.81 93 ASP A N 1
ATOM 718 C CA . ASP A 1 93 ? -16.359 4.158 16.229 1.00 93.81 93 ASP A CA 1
ATOM 719 C C . ASP A 1 93 ? -15.354 2.987 16.158 1.00 93.81 93 ASP A C 1
ATOM 721 O O . ASP A 1 93 ? -14.917 2.466 17.184 1.00 93.81 93 ASP A O 1
ATOM 725 N N . GLY A 1 94 ? -14.990 2.546 14.950 1.00 94.19 94 GLY A N 1
ATOM 726 C CA . GLY A 1 94 ? -14.057 1.444 14.713 1.00 94.19 94 GLY A CA 1
ATOM 727 C C . GLY A 1 94 ? -12.648 1.900 14.326 1.00 94.19 94 GLY A C 1
ATOM 728 O O . GLY A 1 94 ? -11.989 2.662 15.037 1.00 94.19 94 GLY A O 1
ATOM 729 N N . VAL A 1 95 ? -12.158 1.418 13.177 1.00 95.88 95 VAL A N 1
ATOM 730 C CA . VAL A 1 95 ? -10.839 1.824 12.658 1.00 95.88 95 VAL A CA 1
ATOM 731 C C . VAL A 1 95 ? -10.782 3.326 12.385 1.00 95.88 95 VAL A C 1
ATOM 733 O O . VAL A 1 95 ? -9.716 3.926 12.470 1.00 95.88 95 VAL A O 1
ATOM 736 N N . TRP A 1 96 ? -11.912 3.968 12.107 1.00 96.25 96 TRP A N 1
ATOM 737 C CA . TRP A 1 96 ? -11.949 5.417 11.926 1.00 96.25 96 TRP A CA 1
ATOM 738 C C . TRP A 1 96 ? -11.486 6.179 13.169 1.00 96.25 96 TRP A C 1
ATOM 740 O O . TRP A 1 96 ? -10.616 7.043 13.055 1.00 96.25 96 TRP A O 1
ATOM 750 N N . GLU A 1 97 ? -11.970 5.814 14.355 1.00 94.94 97 GLU A N 1
ATOM 751 C CA . GLU A 1 97 ? -11.513 6.404 15.616 1.00 94.94 97 GLU A CA 1
ATOM 752 C C . GLU A 1 97 ? -10.047 6.039 15.911 1.00 94.94 97 GLU A C 1
ATOM 754 O O . GLU A 1 97 ? -9.233 6.915 16.225 1.00 94.94 97 GLU A O 1
ATOM 759 N N . GLU A 1 98 ? -9.675 4.764 15.738 1.00 94.81 98 GLU A N 1
ATOM 760 C CA . GLU A 1 98 ? -8.310 4.265 15.975 1.00 94.81 98 GLU A CA 1
ATOM 761 C C . GLU A 1 98 ? -7.268 5.074 15.180 1.00 94.81 98 GLU A C 1
ATOM 763 O O . GLU A 1 98 ? -6.281 5.581 15.738 1.00 94.81 98 GLU A O 1
ATOM 768 N N . TYR A 1 99 ? -7.538 5.271 13.887 1.00 94.31 99 TYR A N 1
ATOM 769 C CA . TYR A 1 99 ? -6.668 5.976 12.949 1.00 94.31 99 TYR A CA 1
ATOM 770 C C . TYR A 1 99 ? -6.943 7.485 12.858 1.00 94.31 99 TYR A C 1
ATOM 772 O O . TYR A 1 99 ? -6.210 8.182 12.160 1.00 94.31 99 TYR A O 1
ATOM 780 N N . GLY A 1 100 ? -7.907 8.017 13.620 1.00 93.06 100 GLY A N 1
ATOM 781 C CA . GLY A 1 100 ? -8.235 9.448 13.646 1.00 93.06 100 GLY A CA 1
ATOM 782 C C . GLY A 1 100 ? -8.708 9.992 12.295 1.00 93.06 100 GLY A C 1
ATOM 783 O O . GLY A 1 100 ? -8.339 11.103 11.922 1.00 93.06 100 GLY A O 1
ATOM 784 N N . LEU A 1 101 ? -9.465 9.187 11.553 1.00 95.31 101 LEU A N 1
ATOM 785 C CA . LEU A 1 101 ? -9.987 9.506 10.226 1.00 95.31 101 LEU A CA 1
ATOM 786 C C . LEU A 1 101 ? -11.243 10.373 10.353 1.00 95.31 101 LEU A C 1
ATOM 788 O O . LEU A 1 101 ? -12.011 10.226 11.303 1.00 95.31 101 LEU A O 1
ATOM 792 N N . SER A 1 102 ? -11.455 11.292 9.413 1.00 92.00 102 SER A N 1
ATOM 793 C CA . SER A 1 102 ? -12.519 12.299 9.553 1.00 92.00 102 SER A CA 1
ATOM 794 C C . SER A 1 102 ? -13.157 12.770 8.251 1.00 92.00 102 SER A C 1
ATOM 796 O O . SER A 1 102 ? -14.136 13.513 8.295 1.00 92.00 102 SER A O 1
ATOM 798 N N . SER A 1 103 ? -12.625 12.367 7.099 1.00 90.19 103 SER A N 1
ATOM 799 C CA . SER A 1 103 ? -13.057 12.873 5.798 1.00 90.19 103 SER A CA 1
ATOM 800 C C . SER A 1 103 ? -13.246 11.761 4.774 1.00 90.19 103 SER A C 1
ATOM 802 O O . SER A 1 103 ? -12.639 10.699 4.874 1.00 90.19 103 SER A O 1
ATOM 804 N N . ASP A 1 104 ? -14.025 12.026 3.727 1.00 88.06 104 ASP A N 1
ATOM 805 C CA . ASP A 1 104 ? 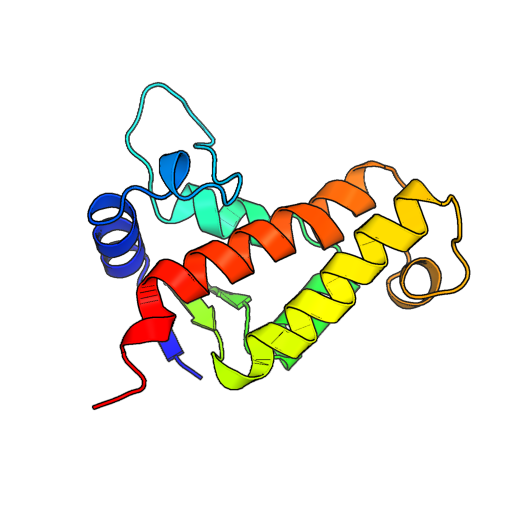-14.177 11.096 2.600 1.00 88.06 104 ASP A CA 1
ATOM 806 C C . ASP A 1 104 ? -12.837 10.806 1.897 1.00 88.06 104 ASP A C 1
ATOM 808 O O . ASP A 1 104 ? -12.641 9.734 1.322 1.00 88.06 104 ASP A O 1
ATOM 812 N N . ASP A 1 105 ? -11.877 11.733 1.974 1.00 92.31 105 ASP A N 1
ATOM 813 C CA . ASP A 1 105 ? -10.521 11.501 1.482 1.00 92.31 105 ASP A CA 1
ATOM 814 C C . ASP A 1 105 ? -9.803 10.408 2.288 1.00 92.31 105 ASP A C 1
ATOM 816 O O . ASP A 1 105 ? -8.962 9.703 1.733 1.00 92.31 105 ASP A O 1
ATOM 820 N N . ASP A 1 106 ? -10.172 10.175 3.552 1.00 93.94 106 ASP A N 1
ATOM 821 C CA . ASP A 1 106 ? -9.609 9.093 4.358 1.00 93.94 106 ASP A CA 1
ATOM 822 C C . ASP A 1 106 ? -10.067 7.706 3.890 1.00 93.94 106 ASP A C 1
ATOM 824 O O . ASP A 1 106 ? -9.255 6.777 3.919 1.00 93.94 106 ASP A O 1
ATOM 828 N N . VAL A 1 107 ? -11.302 7.570 3.377 1.00 95.06 107 VAL A N 1
ATOM 829 C CA . VAL A 1 107 ? -11.769 6.339 2.698 1.00 95.06 107 VAL A CA 1
ATOM 830 C C . VAL A 1 107 ? -10.811 5.998 1.562 1.00 95.06 107 VAL A C 1
ATOM 832 O O . VAL A 1 107 ? -10.386 4.852 1.390 1.00 95.06 107 VAL A O 1
ATOM 835 N N . ARG A 1 108 ? -10.458 7.017 0.775 1.00 94.31 108 ARG A N 1
ATOM 836 C CA . ARG A 1 108 ? -9.613 6.860 -0.404 1.00 94.31 108 ARG A CA 1
ATOM 837 C C . ARG A 1 108 ? -8.164 6.595 -0.020 1.00 94.31 108 ARG A C 1
ATOM 839 O O . ARG A 1 108 ? -7.598 5.604 -0.468 1.00 94.31 108 ARG A O 1
ATOM 846 N N . ASN A 1 109 ? -7.580 7.450 0.808 1.00 94.88 109 ASN A N 1
ATOM 847 C CA . ASN A 1 109 ? -6.150 7.460 1.094 1.00 94.88 109 ASN A CA 1
ATOM 848 C C . ASN A 1 109 ? -5.727 6.325 2.034 1.00 94.88 109 ASN A C 1
ATOM 850 O O . ASN A 1 109 ? -4.684 5.714 1.818 1.00 94.88 109 ASN A O 1
ATOM 854 N N . ASN A 1 110 ? -6.537 6.013 3.050 1.00 97.12 110 ASN A N 1
ATOM 855 C CA . ASN A 1 110 ? -6.212 4.994 4.055 1.00 97.12 110 ASN A CA 1
ATOM 856 C C . ASN A 1 110 ? -6.859 3.636 3.761 1.00 97.12 110 ASN A C 1
ATOM 858 O O . ASN A 1 110 ? -6.425 2.619 4.298 1.00 97.12 110 ASN A O 1
ATOM 862 N N . GLY A 1 111 ? -7.886 3.616 2.911 1.00 96.62 111 GLY A N 1
ATOM 863 C CA . GLY A 1 111 ? -8.573 2.406 2.480 1.00 96.62 111 GLY A CA 1
ATOM 864 C C . GLY A 1 111 ? -8.220 2.030 1.044 1.00 96.62 111 GLY A C 1
ATOM 865 O O . GLY A 1 111 ? -7.365 1.178 0.799 1.00 96.62 111 GLY A O 1
ATOM 866 N N . ALA A 1 112 ? -8.877 2.672 0.077 1.00 96.06 112 ALA A N 1
ATOM 867 C CA . ALA A 1 112 ? -8.826 2.268 -1.330 1.00 96.06 112 ALA A CA 1
ATOM 868 C C . ALA A 1 112 ? -7.400 2.243 -1.914 1.00 96.06 112 ALA A C 1
ATOM 870 O O . ALA A 1 112 ? -7.008 1.268 -2.548 1.00 96.06 112 ALA A O 1
ATOM 871 N N . PHE A 1 113 ? -6.596 3.276 -1.675 1.00 95.69 113 PHE A N 1
ATOM 872 C CA . PHE A 1 113 ? -5.222 3.372 -2.174 1.00 95.69 113 PHE A CA 1
ATOM 873 C C . PHE A 1 113 ? -4.290 2.340 -1.540 1.00 95.69 113 PHE A C 1
ATOM 875 O O . PHE A 1 113 ? -3.483 1.727 -2.243 1.00 95.69 113 PHE A O 1
ATOM 882 N N . VAL A 1 114 ? -4.452 2.062 -0.245 1.00 97.62 114 VAL A N 1
ATOM 883 C CA . VAL A 1 114 ? -3.720 0.981 0.428 1.00 97.62 114 VAL A CA 1
ATOM 884 C C . VAL A 1 114 ? -4.100 -0.377 -0.171 1.00 97.62 114 VAL A C 1
ATOM 886 O O . VAL A 1 114 ? -3.215 -1.180 -0.467 1.00 97.62 114 VAL A O 1
ATOM 889 N N . LEU A 1 115 ? -5.389 -0.628 -0.430 1.00 97.75 115 LEU A N 1
ATOM 890 C CA . LEU A 1 115 ? -5.858 -1.863 -1.071 1.00 97.75 115 LEU A CA 1
ATOM 891 C C . LEU A 1 115 ? -5.277 -2.045 -2.480 1.00 97.75 115 LEU A C 1
ATOM 893 O O . LEU A 1 115 ? -4.803 -3.135 -2.809 1.00 97.75 115 LEU A O 1
ATOM 897 N N . VAL A 1 116 ? -5.266 -0.981 -3.288 1.00 96.19 116 VAL A N 1
ATOM 898 C CA . VAL A 1 116 ? -4.650 -0.974 -4.626 1.00 96.19 116 VAL A CA 1
ATOM 899 C C . VAL A 1 116 ? -3.159 -1.303 -4.522 1.00 96.19 116 VAL A C 1
ATOM 901 O O . VAL A 1 116 ? -2.662 -2.164 -5.252 1.00 96.19 116 VAL A O 1
ATOM 904 N N . ALA A 1 117 ? -2.446 -0.677 -3.581 1.00 96.44 117 ALA A N 1
ATOM 905 C CA . ALA A 1 117 ? -1.021 -0.916 -3.394 1.00 96.44 117 ALA A CA 1
ATOM 906 C C . ALA A 1 117 ? -0.722 -2.364 -2.972 1.00 96.44 117 ALA A C 1
ATOM 908 O O . ALA A 1 117 ? 0.164 -3.005 -3.540 1.00 96.44 117 ALA A O 1
ATOM 909 N N . VAL A 1 118 ? -1.498 -2.920 -2.036 1.00 97.19 118 VAL A N 1
ATOM 910 C CA . VAL A 1 118 ? -1.386 -4.326 -1.621 1.00 97.19 118 VAL A CA 1
ATOM 911 C C . VAL A 1 118 ? -1.631 -5.275 -2.798 1.00 97.19 118 VAL A C 1
ATOM 913 O O . VAL A 1 118 ? -0.870 -6.227 -2.990 1.00 97.19 118 VAL A O 1
ATOM 916 N N . ALA A 1 119 ? -2.666 -5.023 -3.602 1.00 95.81 119 ALA A N 1
ATOM 917 C CA . ALA A 1 119 ? -2.987 -5.848 -4.762 1.00 95.81 119 ALA A CA 1
ATOM 918 C C . ALA A 1 119 ? -1.871 -5.809 -5.820 1.00 95.81 119 ALA A C 1
ATOM 920 O O . ALA A 1 119 ? -1.458 -6.862 -6.312 1.00 95.81 119 ALA A O 1
ATOM 921 N N . ALA A 1 120 ? -1.325 -4.624 -6.108 1.00 95.25 120 ALA A N 1
ATOM 922 C CA . ALA A 1 120 ? -0.197 -4.461 -7.020 1.00 95.25 120 ALA A CA 1
ATOM 923 C C . ALA A 1 120 ? 1.041 -5.234 -6.533 1.00 95.25 120 ALA A C 1
ATOM 925 O O . ALA A 1 120 ? 1.622 -6.005 -7.294 1.00 95.25 120 ALA A O 1
ATOM 926 N N . ILE A 1 121 ? 1.410 -5.114 -5.251 1.00 96.31 121 ILE A N 1
ATOM 927 C CA . ILE A 1 121 ? 2.555 -5.843 -4.676 1.00 96.31 121 ILE A CA 1
ATOM 928 C C . ILE A 1 121 ? 2.353 -7.361 -4.789 1.00 96.31 121 ILE A C 1
ATOM 930 O O . ILE A 1 121 ? 3.280 -8.082 -5.163 1.00 96.31 121 ILE A O 1
ATOM 934 N N . ARG A 1 122 ? 1.143 -7.864 -4.509 1.00 95.25 122 ARG A N 1
ATOM 935 C CA . ARG A 1 122 ? 0.829 -9.296 -4.642 1.00 95.25 122 ARG A CA 1
ATOM 936 C C . ARG A 1 122 ? 0.955 -9.791 -6.078 1.00 95.25 122 ARG A C 1
ATOM 938 O O . ARG A 1 122 ? 1.476 -10.883 -6.278 1.00 95.25 122 ARG A O 1
ATOM 945 N N . LEU A 1 123 ? 0.513 -9.012 -7.060 1.00 93.81 123 LEU A N 1
ATOM 946 C CA . LEU A 1 123 ? 0.651 -9.383 -8.468 1.00 93.81 123 LEU A CA 1
ATOM 947 C C . LEU A 1 123 ? 2.115 -9.418 -8.906 1.00 93.81 123 LEU A C 1
ATOM 949 O O . LEU A 1 123 ? 2.534 -10.374 -9.550 1.00 93.81 123 LEU A O 1
ATOM 953 N N . LEU A 1 124 ? 2.895 -8.412 -8.510 1.00 94.00 124 LEU A N 1
ATOM 954 C CA . LEU A 1 124 ? 4.299 -8.290 -8.899 1.00 94.00 124 LEU A CA 1
ATOM 955 C C . LEU A 1 124 ? 5.201 -9.337 -8.221 1.00 94.00 124 LEU A C 1
ATOM 957 O O . LEU A 1 124 ? 6.168 -9.809 -8.824 1.00 94.00 124 LEU A O 1
ATOM 961 N N . TYR A 1 125 ? 4.916 -9.694 -6.962 1.00 94.75 125 TYR A N 1
ATOM 962 C CA . TYR A 1 125 ? 5.865 -10.442 -6.125 1.00 94.75 125 TYR A CA 1
ATOM 963 C C . TYR A 1 125 ? 5.278 -11.652 -5.387 1.00 94.75 125 TYR A C 1
ATOM 965 O O . TYR A 1 125 ? 6.042 -12.464 -4.867 1.00 94.75 125 TYR A O 1
ATOM 973 N N . GLY A 1 126 ? 3.955 -11.822 -5.344 1.00 84.69 126 GLY A N 1
ATOM 974 C CA . GLY A 1 126 ? 3.299 -12.891 -4.580 1.00 84.69 126 GLY A CA 1
ATOM 975 C C . GLY A 1 126 ? 3.523 -14.301 -5.134 1.00 84.69 126 GLY A C 1
ATOM 976 O O . GLY A 1 126 ? 3.453 -15.272 -4.388 1.00 84.69 126 GLY A O 1
ATOM 977 N N . SER A 1 127 ? 3.847 -14.431 -6.422 1.00 68.38 127 SER A N 1
ATOM 978 C CA . SER A 1 127 ? 4.136 -15.711 -7.084 1.00 68.38 127 SER A CA 1
ATOM 979 C C . SER A 1 127 ? 5.586 -16.185 -6.917 1.00 68.38 127 SER A C 1
ATOM 981 O O . SER A 1 127 ? 5.868 -17.357 -7.150 1.00 68.38 127 SER A O 1
ATOM 983 N N . LYS A 1 128 ? 6.507 -15.328 -6.449 1.00 56.66 128 LYS A N 1
ATOM 984 C CA . LYS A 1 128 ? 7.919 -15.696 -6.208 1.00 56.66 128 LYS A CA 1
ATOM 985 C C . LYS A 1 128 ? 8.140 -16.498 -4.908 1.00 56.66 128 LYS A C 1
ATOM 987 O O . LYS A 1 128 ? 9.281 -16.787 -4.571 1.00 56.66 128 LYS A O 1
ATOM 992 N N . GLY A 1 129 ? 7.070 -16.848 -4.185 1.00 45.31 129 GLY A N 1
ATOM 993 C CA . GLY A 1 129 ? 7.109 -17.536 -2.887 1.00 45.31 129 GLY A CA 1
ATOM 994 C C . GLY A 1 129 ? 6.827 -19.044 -2.892 1.00 45.31 129 GLY A C 1
ATOM 995 O O . GLY A 1 129 ? 6.816 -19.628 -1.817 1.00 45.31 129 GLY A O 1
ATOM 996 N N . ASN A 1 130 ? 6.614 -19.678 -4.051 1.00 35.25 130 ASN A N 1
ATOM 997 C CA . ASN A 1 130 ? 6.493 -21.138 -4.167 1.00 35.25 130 ASN A CA 1
ATOM 998 C C . ASN A 1 130 ? 7.482 -21.654 -5.221 1.00 35.25 130 ASN A C 1
ATOM 1000 O O . ASN A 1 130 ? 7.139 -21.781 -6.397 1.00 35.25 130 ASN A O 1
ATOM 1004 N N . GLY A 1 131 ? 8.710 -21.919 -4.782 1.00 32.94 131 GLY A N 1
ATOM 1005 C CA . GLY A 1 131 ? 9.747 -22.642 -5.515 1.00 32.94 131 GLY A CA 1
ATOM 1006 C C . GLY A 1 131 ? 10.553 -23.475 -4.538 1.00 32.94 131 GLY A C 1
ATOM 1007 O O . GLY A 1 131 ? 10.976 -22.888 -3.518 1.00 32.94 131 GLY A O 1
#

Sequence (131 aa):
MTFVPILQLTTDIRAHDLPNAGIGFFPQATDRPLEAADLLFYLGLASEKMADFLRKHGLHVTFDGLNFDLAQLDAIKDVAARVVAEGEAHQFDGVWEEYGLSSDDDVRNNGAFVLVAVAAIRLLYGSKGNG

Foldseek 3Di:
DDWDFQVRQFVLQQVDPLCPPPLPQDAPDPVDDDGQCSLLVLLVLAAPLLQVVCVVQQFHADPGGTTHDLVSLVVLLVLLQCLLVCVVVVNCPPSNVVRVPDDPVNNRNNHSSSSSSSVSCCVSPVVVPDD

pLDDT: mean 91.94, std 10.23, range [32.94, 98.38]

Organism: NCBI:txid2969620